Protein AF-A0A545T7F5-F1 (afdb_monomer_lite)

Structure (mmCIF, N/CA/C/O backbone):
data_AF-A0A545T7F5-F1
#
_entry.id   AF-A0A545T7F5-F1
#
loop_
_atom_site.group_PDB
_atom_site.id
_atom_site.type_symbol
_atom_site.label_atom_id
_atom_site.label_alt_id
_atom_site.label_comp_id
_atom_site.label_asym_id
_atom_site.label_entity_id
_atom_site.label_seq_id
_atom_site.pdbx_PDB_ins_code
_atom_site.Cartn_x
_atom_site.Cartn_y
_atom_site.Cartn_z
_atom_site.occupancy
_atom_site.B_iso_or_equiv
_atom_site.auth_seq_id
_atom_site.auth_comp_id
_atom_site.auth_asym_id
_atom_site.auth_atom_id
_atom_site.pdbx_PDB_model_num
ATOM 1 N N . MET A 1 1 ? 15.810 -1.855 -20.086 1.00 59.09 1 MET A N 1
ATOM 2 C CA . MET A 1 1 ? 14.328 -1.907 -20.152 1.00 59.09 1 MET A CA 1
ATOM 3 C C . MET A 1 1 ? 13.848 -0.538 -20.609 1.00 59.09 1 MET A C 1
ATOM 5 O O . MET A 1 1 ? 14.670 0.369 -20.639 1.00 59.09 1 MET A O 1
ATOM 9 N N . ASN A 1 2 ? 12.597 -0.343 -21.033 1.00 73.44 2 ASN A N 1
ATOM 10 C CA . ASN A 1 2 ? 12.091 1.033 -21.113 1.00 73.44 2 ASN A CA 1
ATOM 11 C C . ASN A 1 2 ? 11.737 1.504 -19.690 1.00 73.44 2 ASN A C 1
ATOM 13 O O . ASN A 1 2 ? 11.373 0.679 -18.853 1.00 73.44 2 ASN A O 1
ATOM 17 N N . ARG A 1 3 ? 11.815 2.810 -19.404 1.00 70.38 3 ARG A N 1
ATOM 18 C CA . ARG A 1 3 ? 11.425 3.380 -18.099 1.00 70.38 3 ARG A CA 1
ATOM 19 C C . ARG A 1 3 ? 10.027 2.932 -17.679 1.00 70.38 3 ARG A C 1
ATOM 21 O O . ARG A 1 3 ? 9.822 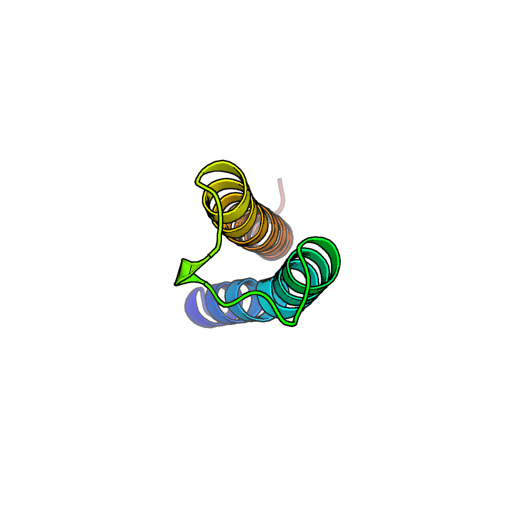2.583 -16.526 1.00 70.38 3 ARG A O 1
ATOM 28 N N . THR A 1 4 ? 9.115 2.836 -18.641 1.00 82.56 4 THR A N 1
ATOM 29 C CA . THR A 1 4 ? 7.747 2.351 -18.428 1.00 82.56 4 THR A CA 1
ATOM 30 C C . THR A 1 4 ? 7.696 0.896 -17.943 1.00 82.56 4 THR A C 1
ATOM 32 O O . THR A 1 4 ? 6.853 0.566 -17.116 1.00 82.56 4 THR A O 1
ATOM 35 N N . ASP A 1 5 ? 8.620 0.033 -18.380 1.00 87.75 5 ASP A N 1
ATOM 36 C CA . ASP A 1 5 ? 8.677 -1.365 -17.925 1.00 87.75 5 ASP A CA 1
ATOM 37 C C . ASP A 1 5 ? 9.192 -1.462 -16.479 1.00 87.75 5 ASP A C 1
ATOM 39 O O . ASP A 1 5 ? 8.757 -2.321 -15.713 1.00 87.75 5 ASP A O 1
ATOM 43 N N . LEU A 1 6 ? 10.134 -0.590 -16.096 1.00 87.44 6 LEU A N 1
ATOM 44 C CA . LEU A 1 6 ? 10.657 -0.524 -14.727 1.00 87.44 6 LEU A CA 1
ATOM 45 C C . LEU A 1 6 ? 9.612 0.032 -13.757 1.00 87.44 6 LEU A C 1
ATOM 47 O O . LEU A 1 6 ? 9.432 -0.514 -12.673 1.00 87.44 6 LEU A O 1
ATOM 51 N N . GLU A 1 7 ? 8.891 1.076 -14.168 1.00 87.81 7 GLU A N 1
ATOM 52 C CA . GLU A 1 7 ? 7.771 1.640 -13.410 1.00 87.81 7 GLU A CA 1
ATOM 53 C C . GLU A 1 7 ? 6.652 0.611 -13.220 1.00 87.81 7 GLU A C 1
ATOM 55 O O . GLU A 1 7 ? 6.121 0.481 -12.119 1.00 87.81 7 GLU A O 1
ATOM 60 N N . GLN A 1 8 ? 6.338 -0.180 -14.252 1.00 91.88 8 GLN A N 1
ATOM 61 C CA . GLN A 1 8 ? 5.352 -1.250 -14.132 1.00 91.88 8 GLN A CA 1
ATOM 62 C C . GLN A 1 8 ? 5.792 -2.329 -13.135 1.00 91.88 8 GLN A C 1
ATOM 64 O O . GLN A 1 8 ? 5.008 -2.726 -12.276 1.00 91.88 8 GLN A O 1
ATOM 69 N N . LYS A 1 9 ? 7.056 -2.759 -13.182 1.00 90.81 9 LYS A N 1
ATOM 70 C CA . LYS A 1 9 ? 7.594 -3.717 -12.205 1.00 90.81 9 LYS A CA 1
ATOM 71 C C . LYS A 1 9 ? 7.565 -3.186 -10.776 1.00 90.81 9 LYS A C 1
ATOM 73 O O . LYS A 1 9 ? 7.230 -3.930 -9.859 1.00 90.81 9 LYS A O 1
ATOM 78 N N . ALA A 1 10 ? 7.905 -1.914 -10.587 1.00 91.38 10 ALA A N 1
ATOM 79 C CA . ALA A 1 10 ? 7.820 -1.267 -9.284 1.00 91.38 10 ALA A CA 1
ATOM 80 C C . ALA A 1 10 ? 6.365 -1.144 -8.799 1.00 91.38 10 ALA A C 1
ATOM 82 O O . ALA A 1 10 ? 6.104 -1.258 -7.609 1.00 91.38 10 ALA A O 1
ATOM 83 N N . ALA A 1 11 ? 5.397 -0.948 -9.697 1.00 92.69 11 ALA A N 1
ATOM 84 C CA . ALA A 1 11 ? 3.982 -0.954 -9.331 1.00 92.69 11 ALA A CA 1
ATOM 85 C C . ALA A 1 11 ? 3.491 -2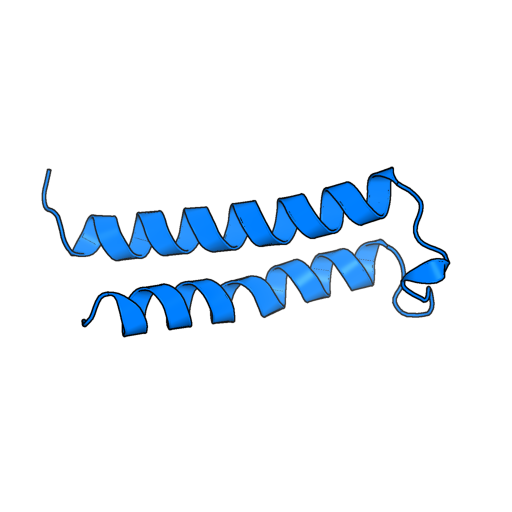.357 -8.931 1.00 92.69 11 ALA A C 1
ATOM 87 O O . ALA A 1 11 ? 2.715 -2.498 -7.989 1.00 92.69 11 ALA A O 1
ATOM 88 N N . GLU A 1 12 ? 3.953 -3.403 -9.618 1.00 94.88 12 GLU A N 1
ATOM 89 C CA . GLU A 1 12 ? 3.601 -4.794 -9.311 1.00 94.88 12 GLU A CA 1
ATOM 90 C C . GLU A 1 12 ? 4.210 -5.274 -7.983 1.00 94.88 12 GLU A C 1
ATOM 92 O O . GLU A 1 12 ? 3.569 -6.038 -7.258 1.00 94.88 12 GLU A O 1
ATOM 97 N N . SER A 1 13 ? 5.409 -4.804 -7.621 1.00 93.38 13 SER A N 1
ATOM 98 C CA . SER A 1 13 ? 6.080 -5.207 -6.376 1.00 93.38 13 SER A CA 1
ATOM 99 C C . SER A 1 13 ? 5.361 -4.735 -5.109 1.00 93.38 13 SER A C 1
ATOM 101 O O . SER A 1 13 ? 5.472 -5.385 -4.071 1.00 93.38 13 SER A O 1
ATOM 103 N N . VAL A 1 14 ? 4.557 -3.673 -5.206 1.00 96.44 14 VAL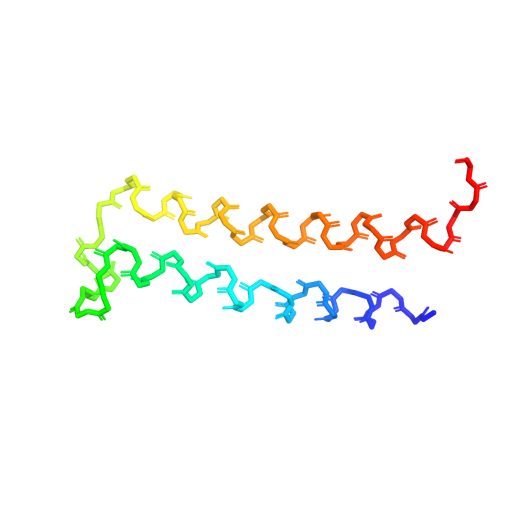 A N 1
ATOM 104 C CA . VAL A 1 14 ? 3.749 -3.127 -4.105 1.00 96.44 14 VAL A CA 1
ATOM 105 C C . VAL A 1 14 ? 2.662 -4.098 -3.631 1.00 96.44 14 VAL A C 1
ATOM 107 O O . VAL A 1 14 ? 2.238 -4.032 -2.476 1.00 96.44 14 VAL A O 1
ATOM 110 N N . LEU A 1 15 ? 2.194 -5.005 -4.495 1.00 95.38 15 LEU A N 1
ATOM 111 C CA . LEU A 1 15 ? 1.018 -5.833 -4.213 1.00 95.38 15 LEU A CA 1
ATOM 112 C C . LEU A 1 15 ? 1.204 -6.750 -2.997 1.00 95.38 15 LEU A C 1
ATOM 114 O O . LEU A 1 15 ? 0.267 -6.912 -2.216 1.00 95.38 15 LEU A O 1
ATOM 118 N N . ALA A 1 16 ? 2.394 -7.330 -2.821 1.00 95.25 16 ALA A N 1
ATOM 119 C CA . ALA A 1 16 ? 2.664 -8.229 -1.700 1.00 95.25 16 ALA A CA 1
ATOM 120 C C . ALA A 1 16 ? 2.751 -7.479 -0.351 1.00 95.25 16 ALA A C 1
ATOM 122 O O . ALA A 1 16 ? 1.971 -7.814 0.540 1.00 95.25 16 ALA A O 1
ATOM 123 N N . PRO A 1 17 ? 3.569 -6.416 -0.196 1.00 95.69 17 PRO A N 1
ATOM 124 C CA . PRO A 1 17 ? 3.584 -5.607 1.027 1.00 95.69 17 PRO A CA 1
ATOM 125 C C . PRO A 1 17 ? 2.222 -5.009 1.376 1.00 95.69 17 PRO A C 1
ATOM 127 O O . PRO A 1 17 ? 1.843 -4.948 2.544 1.00 95.69 17 PRO A O 1
ATOM 130 N N . LEU A 1 18 ? 1.454 -4.596 0.364 1.00 94.44 18 LEU A N 1
ATOM 131 C CA . LEU A 1 18 ? 0.104 -4.093 0.574 1.00 94.44 18 LEU A CA 1
ATOM 132 C C . LEU A 1 18 ? -0.830 -5.182 1.125 1.00 94.44 18 LEU A C 1
ATOM 134 O O . LEU A 1 18 ? -1.608 -4.910 2.039 1.00 94.44 18 LEU A O 1
ATOM 138 N N . ALA A 1 19 ? -0.747 -6.408 0.601 1.00 93.75 19 ALA A N 1
ATOM 139 C CA . ALA A 1 19 ? -1.513 -7.538 1.121 1.00 93.75 19 ALA A CA 1
ATOM 140 C C . ALA A 1 19 ? -1.137 -7.848 2.579 1.00 93.75 19 ALA A C 1
ATOM 142 O O . ALA A 1 19 ? -2.029 -8.004 3.413 1.00 93.75 19 ALA A O 1
ATOM 143 N N . ASP A 1 20 ? 0.157 -7.854 2.905 1.00 96.06 20 ASP A N 1
ATOM 144 C CA . ASP A 1 20 ? 0.646 -8.062 4.272 1.00 96.06 20 ASP A CA 1
ATOM 145 C C . ASP A 1 20 ? 0.137 -6.980 5.234 1.00 96.06 20 ASP A C 1
ATOM 147 O O . ASP A 1 20 ? -0.330 -7.290 6.333 1.00 96.06 20 ASP A O 1
ATOM 151 N N . PHE A 1 21 ? 0.147 -5.715 4.803 1.00 95.44 21 PHE A N 1
ATOM 152 C CA . PHE A 1 21 ? -0.384 -4.604 5.590 1.00 95.44 21 PHE A CA 1
ATOM 153 C C . PHE A 1 21 ? -1.886 -4.761 5.860 1.00 95.44 21 PHE A C 1
ATOM 155 O O . PHE A 1 21 ? -2.332 -4.647 7.003 1.00 95.44 21 PHE A O 1
ATOM 162 N N . VAL A 1 22 ? -2.677 -5.073 4.828 1.00 93.38 22 VAL A N 1
ATOM 163 C CA . VAL A 1 22 ? -4.128 -5.282 4.967 1.00 93.38 22 VAL A CA 1
ATOM 164 C C . VAL A 1 22 ? -4.433 -6.479 5.872 1.00 93.38 22 VAL A C 1
ATOM 166 O O . VAL A 1 22 ? -5.332 -6.396 6.710 1.00 93.38 22 VAL A O 1
ATOM 169 N N . MET A 1 23 ? -3.668 -7.571 5.771 1.00 94.19 23 MET A N 1
ATOM 170 C CA . MET A 1 23 ? -3.800 -8.713 6.683 1.00 94.19 23 MET A CA 1
ATOM 171 C C . MET A 1 23 ? -3.517 -8.325 8.139 1.00 94.19 23 MET A C 1
ATOM 173 O O . MET A 1 23 ? -4.244 -8.766 9.029 1.00 94.19 23 MET A O 1
ATOM 177 N N . ALA A 1 24 ? -2.504 -7.489 8.387 1.00 93.69 24 ALA A N 1
ATOM 178 C CA . ALA A 1 24 ? -2.152 -7.024 9.728 1.00 93.69 24 ALA A CA 1
ATOM 179 C C . ALA A 1 24 ? -3.198 -6.070 10.333 1.00 93.69 24 ALA A C 1
ATOM 181 O O . ALA A 1 24 ? -3.450 -6.121 11.537 1.00 93.69 24 ALA A O 1
ATOM 182 N N . VAL A 1 25 ? -3.819 -5.219 9.509 1.00 91.25 25 VAL A N 1
ATOM 183 C CA . VAL A 1 25 ? -4.921 -4.330 9.923 1.00 91.25 25 VAL A CA 1
ATOM 184 C C . VAL A 1 25 ? -6.214 -5.114 10.182 1.00 91.25 25 VAL A C 1
ATOM 186 O O . VAL A 1 25 ? -6.969 -4.790 11.100 1.00 91.25 25 VAL A O 1
ATOM 189 N N . GLY A 1 26 ? -6.456 -6.162 9.395 1.00 91.56 26 GLY A N 1
ATOM 190 C CA . GLY A 1 26 ? -7.622 -7.033 9.479 1.00 91.56 26 GLY A CA 1
ATOM 191 C C . GLY A 1 26 ? -8.383 -7.061 8.157 1.00 91.56 26 GLY A C 1
ATOM 192 O O . GLY A 1 26 ? -8.957 -6.057 7.740 1.00 91.56 26 GLY A O 1
ATOM 193 N N . MET A 1 27 ? -8.426 -8.232 7.517 1.00 87.38 27 MET A N 1
ATOM 194 C CA . MET A 1 27 ? -9.000 -8.394 6.172 1.00 87.38 27 MET A CA 1
ATOM 195 C C . MET A 1 27 ? -10.504 -8.104 6.092 1.00 87.38 27 MET A C 1
ATOM 197 O O . MET A 1 27 ? -11.001 -7.744 5.029 1.00 87.38 27 MET A O 1
ATOM 201 N N . ASP A 1 28 ? -11.225 -8.252 7.204 1.00 90.81 28 ASP A N 1
ATOM 202 C CA . ASP A 1 28 ? -12.673 -8.016 7.266 1.00 90.81 28 ASP A CA 1
ATOM 203 C C . ASP A 1 28 ? -13.024 -6.529 7.431 1.00 90.81 28 ASP A C 1
ATOM 205 O O . ASP A 1 28 ? -14.191 -6.141 7.352 1.00 90.81 28 ASP A O 1
ATOM 209 N N . LYS A 1 29 ? -12.018 -5.681 7.675 1.00 90.25 29 LYS A N 1
ATOM 210 C CA . LYS A 1 29 ? -12.195 -4.245 7.847 1.00 90.25 29 LYS A CA 1
ATOM 211 C C . LYS A 1 29 ? -12.297 -3.588 6.473 1.00 90.25 29 LYS A C 1
ATOM 213 O O . LYS A 1 29 ? -11.356 -3.628 5.681 1.00 90.25 29 LYS A O 1
ATOM 218 N N . GLY A 1 30 ? -13.435 -2.962 6.180 1.00 91.19 30 GLY A N 1
ATOM 219 C CA . GLY A 1 30 ? -13.593 -2.181 4.956 1.00 91.19 30 GLY A CA 1
ATOM 220 C C . GLY A 1 30 ? -12.759 -0.902 5.011 1.00 91.19 30 GLY A C 1
ATOM 221 O O . GLY A 1 30 ? -12.543 -0.352 6.087 1.00 91.19 30 GLY A O 1
ATOM 222 N N . LEU A 1 31 ? -12.333 -0.370 3.859 1.00 88.50 31 LEU A N 1
ATOM 223 C CA . LEU A 1 31 ? -11.517 0.856 3.797 1.00 88.50 31 LEU A CA 1
ATOM 224 C C . LEU A 1 31 ? -12.169 2.057 4.517 1.00 88.50 31 LEU A C 1
ATOM 226 O O . LEU A 1 31 ? -11.470 2.904 5.063 1.00 88.50 31 LEU A O 1
ATOM 230 N N . GLY A 1 32 ? -13.505 2.123 4.550 1.00 92.94 32 GLY A N 1
ATOM 231 C CA . GLY A 1 32 ? -14.252 3.170 5.259 1.00 92.94 32 GLY A CA 1
ATOM 232 C C . GLY A 1 32 ? -14.133 3.114 6.787 1.00 92.94 32 GLY A C 1
ATOM 233 O O . GLY A 1 32 ? -14.356 4.127 7.444 1.00 92.94 32 GLY A O 1
ATOM 234 N N . ASP A 1 33 ? -13.742 1.965 7.340 1.00 95.94 33 ASP A N 1
ATOM 235 C CA . ASP A 1 33 ? -13.563 1.762 8.779 1.00 95.94 33 ASP A CA 1
ATOM 236 C C . ASP A 1 33 ? -12.119 2.032 9.229 1.00 95.94 33 ASP A C 1
ATOM 238 O O . ASP A 1 33 ? -11.803 1.946 10.420 1.00 95.94 33 ASP A O 1
ATOM 242 N N . TYR A 1 34 ? -11.215 2.335 8.292 1.00 95.88 34 TYR A N 1
ATOM 243 C CA . TYR A 1 34 ? -9.815 2.595 8.602 1.00 95.88 34 TYR A CA 1
ATOM 244 C C . TYR A 1 34 ? -9.698 3.923 9.341 1.00 95.88 34 TYR A C 1
ATOM 246 O O . TYR A 1 34 ? -10.230 4.962 8.947 1.00 95.88 34 TYR A O 1
ATOM 254 N N . SER A 1 35 ? -8.933 3.898 10.420 1.00 96.31 35 SER A N 1
ATOM 255 C CA . SER A 1 35 ? -8.453 5.100 11.070 1.00 96.31 35 SER A CA 1
ATOM 256 C C . SER A 1 35 ? -7.492 5.846 10.147 1.00 96.31 35 SER A C 1
ATOM 258 O O . SER A 1 35 ? -6.858 5.280 9.253 1.00 96.31 35 SER A O 1
ATOM 260 N N . LYS A 1 36 ? -7.308 7.138 10.424 1.00 96.94 36 LYS A N 1
ATOM 261 C CA . LYS A 1 36 ? -6.324 7.962 9.716 1.00 96.94 36 LYS A CA 1
ATOM 262 C C . LYS A 1 36 ? -4.927 7.330 9.725 1.00 96.94 36 LYS A C 1
ATOM 264 O O . LYS A 1 36 ? -4.241 7.384 8.713 1.00 96.94 36 LYS A O 1
ATOM 269 N N . THR A 1 37 ? -4.516 6.740 10.846 1.00 97.31 37 THR A N 1
ATOM 270 C CA . THR A 1 37 ? -3.199 6.105 10.982 1.00 97.31 37 THR A CA 1
ATOM 271 C C . THR A 1 37 ? -3.057 4.894 10.066 1.00 97.31 37 THR A C 1
ATOM 273 O O . THR A 1 37 ? -2.024 4.739 9.427 1.00 97.31 37 THR A O 1
ATOM 276 N N . GLU A 1 38 ? -4.099 4.069 9.948 1.00 96.56 38 GLU A N 1
ATOM 277 C CA . GLU A 1 38 ? -4.089 2.901 9.057 1.00 96.56 38 GLU A CA 1
ATOM 278 C C . GLU A 1 38 ? -4.077 3.318 7.583 1.00 96.56 38 GLU A C 1
ATOM 280 O O . GLU A 1 38 ? -3.348 2.729 6.794 1.00 96.56 38 GLU A O 1
ATOM 285 N N . ILE A 1 39 ? -4.813 4.372 7.212 1.00 96.25 39 ILE A N 1
ATOM 286 C CA . ILE A 1 39 ? -4.755 4.929 5.851 1.00 96.25 39 ILE A CA 1
ATOM 287 C C . ILE A 1 39 ? -3.355 5.451 5.524 1.00 96.25 39 ILE A C 1
ATOM 289 O O .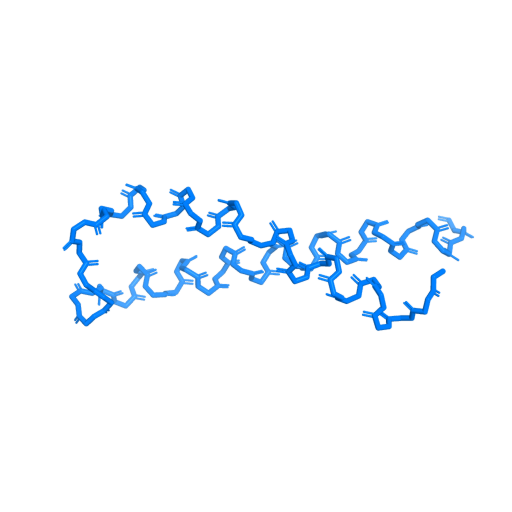 ILE A 1 39 ? -2.842 5.184 4.441 1.00 96.25 39 ILE A O 1
ATOM 293 N N . VAL A 1 40 ? -2.733 6.186 6.449 1.00 97.50 40 VAL A N 1
ATOM 294 C CA . VAL A 1 40 ? -1.368 6.695 6.254 1.00 97.50 40 VAL A CA 1
ATOM 295 C C . VAL A 1 40 ? -0.383 5.537 6.106 1.00 97.50 40 VAL A C 1
ATOM 297 O O . VAL A 1 40 ? 0.375 5.533 5.147 1.00 97.50 40 VAL A O 1
ATOM 300 N N . GLY A 1 41 ? -0.466 4.507 6.954 1.00 96.62 41 GLY A N 1
ATOM 301 C CA . GLY A 1 41 ? 0.395 3.326 6.839 1.00 96.62 41 GLY A CA 1
ATOM 302 C C . GLY A 1 41 ? 0.226 2.567 5.517 1.00 96.62 41 GLY A C 1
ATOM 303 O O . GLY A 1 41 ? 1.203 2.062 4.968 1.00 96.62 41 GLY A O 1
ATOM 304 N N . LEU A 1 42 ? -0.989 2.535 4.962 1.00 95.06 42 LEU A N 1
ATOM 305 C CA . LEU A 1 42 ? -1.269 1.930 3.658 1.00 95.06 42 LEU A CA 1
ATOM 306 C C . LEU A 1 42 ? -0.571 2.712 2.535 1.00 95.06 42 LEU A C 1
ATOM 308 O O . LEU A 1 42 ? 0.083 2.121 1.677 1.00 95.06 42 LEU A O 1
ATOM 312 N N . VAL A 1 43 ? -0.656 4.045 2.575 1.00 96.19 43 VAL A N 1
ATOM 313 C CA . VAL A 1 43 ? 0.051 4.931 1.637 1.00 96.19 43 VAL A CA 1
ATOM 314 C C . VAL A 1 43 ? 1.566 4.787 1.779 1.00 96.19 43 VAL A C 1
ATOM 316 O O . VAL A 1 43 ? 2.248 4.635 0.768 1.00 96.19 43 VAL A O 1
ATOM 319 N N . ASP A 1 44 ? 2.085 4.786 3.006 1.00 97.25 44 ASP A N 1
ATOM 320 C CA . ASP A 1 44 ? 3.519 4.654 3.274 1.00 97.25 44 ASP A CA 1
ATOM 321 C C . ASP A 1 44 ? 4.051 3.314 2.751 1.00 97.25 44 ASP A C 1
ATOM 323 O O . ASP A 1 44 ? 5.039 3.296 2.023 1.00 97.25 44 ASP A O 1
ATOM 327 N N . THR A 1 45 ? 3.338 2.210 2.997 1.00 96.56 45 THR A N 1
ATOM 328 C CA . THR A 1 45 ? 3.699 0.872 2.489 1.00 96.56 45 THR A CA 1
ATOM 329 C C . THR A 1 45 ? 3.827 0.859 0.964 1.00 96.56 45 THR A C 1
ATOM 331 O O . THR A 1 45 ? 4.788 0.316 0.413 1.00 96.56 45 THR A O 1
ATOM 334 N N . VAL A 1 46 ? 2.873 1.485 0.266 1.00 96.00 46 VAL A N 1
ATOM 335 C CA . VAL A 1 46 ? 2.890 1.597 -1.198 1.00 96.00 46 VAL A CA 1
ATOM 336 C C . VAL A 1 46 ? 4.082 2.426 -1.669 1.00 96.00 46 VAL A C 1
ATOM 338 O O . VAL A 1 46 ? 4.816 2.002 -2.561 1.00 96.00 46 VAL A O 1
ATOM 341 N N . LEU A 1 47 ? 4.286 3.604 -1.077 1.00 95.88 47 LEU A N 1
ATOM 342 C CA . LEU A 1 47 ? 5.345 4.52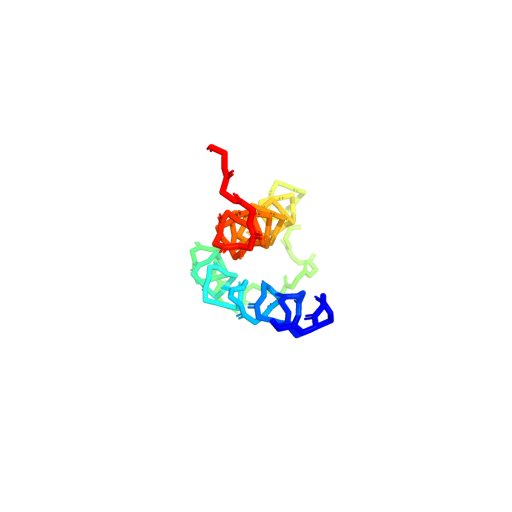0 -1.490 1.00 95.88 47 LEU A CA 1
ATOM 343 C C . LEU A 1 47 ? 6.736 3.957 -1.199 1.00 95.88 47 LEU A C 1
ATOM 345 O O . LEU A 1 47 ? 7.626 4.105 -2.035 1.00 95.88 47 LEU A O 1
ATOM 349 N N . GLU A 1 48 ? 6.937 3.322 -0.049 1.00 95.88 48 GLU A N 1
ATOM 350 C CA . GLU A 1 48 ? 8.217 2.719 0.318 1.00 95.88 48 GLU A CA 1
ATOM 351 C C . GLU A 1 48 ? 8.570 1.569 -0.621 1.00 95.88 48 GLU A C 1
ATOM 353 O O . GLU A 1 48 ? 9.652 1.583 -1.209 1.00 95.88 48 GLU A O 1
ATOM 358 N N . SER A 1 49 ? 7.651 0.623 -0.832 1.00 95.62 49 SER A N 1
ATOM 359 C CA . SER A 1 49 ? 7.894 -0.529 -1.706 1.00 95.62 49 SER A CA 1
ATOM 360 C C . SER A 1 49 ? 8.137 -0.108 -3.157 1.00 95.62 49 SER A C 1
ATOM 362 O O . SER A 1 49 ? 9.099 -0.569 -3.780 1.00 95.62 49 SER A O 1
ATOM 364 N N . TYR A 1 50 ? 7.331 0.825 -3.675 1.00 94.31 50 TYR A N 1
ATOM 365 C CA . TYR A 1 50 ? 7.500 1.353 -5.025 1.00 94.31 50 TYR A CA 1
ATOM 366 C C . TYR A 1 50 ? 8.861 2.035 -5.190 1.00 94.31 50 TYR A C 1
ATOM 368 O O . TYR A 1 50 ? 9.619 1.690 -6.097 1.00 94.31 50 TYR A O 1
ATOM 376 N N . HIS A 1 51 ? 9.207 2.979 -4.306 1.00 93.06 51 HIS A N 1
ATOM 377 C CA . HIS A 1 51 ? 10.457 3.729 -4.425 1.00 93.06 51 HIS A CA 1
ATOM 378 C C . HIS A 1 51 ? 11.691 2.859 -4.194 1.00 93.06 51 HIS A C 1
ATOM 380 O O . HIS A 1 51 ? 12.666 3.028 -4.922 1.00 93.06 51 HIS A O 1
ATOM 386 N N . GLN A 1 52 ? 11.663 1.927 -3.234 1.00 94.25 52 GLN A N 1
ATOM 387 C CA . GLN A 1 52 ? 12.767 0.986 -3.022 1.00 94.25 52 GLN A CA 1
ATOM 388 C C . GLN A 1 52 ? 12.990 0.126 -4.264 1.00 94.25 52 GLN A C 1
ATOM 390 O O . GLN A 1 52 ? 14.102 0.093 -4.787 1.00 94.25 52 GLN A O 1
ATOM 395 N N . THR A 1 53 ? 11.923 -0.479 -4.794 1.00 92.56 53 THR A N 1
ATOM 396 C CA . THR A 1 53 ? 12.008 -1.313 -6.001 1.00 92.56 53 THR A CA 1
ATOM 397 C C . THR A 1 53 ? 12.531 -0.510 -7.184 1.00 92.56 53 THR A C 1
ATOM 399 O O . THR A 1 53 ? 13.435 -0.941 -7.893 1.00 92.56 53 THR A O 1
ATOM 402 N N . LEU A 1 54 ? 11.994 0.691 -7.396 1.00 90.81 54 LEU A N 1
ATOM 403 C CA . LEU A 1 54 ? 12.404 1.547 -8.498 1.00 90.81 54 LEU A CA 1
ATOM 404 C C . LEU A 1 54 ? 13.873 1.984 -8.350 1.00 90.81 54 LEU A C 1
ATOM 406 O O . LEU A 1 54 ? 14.619 1.972 -9.326 1.00 90.81 54 LEU A O 1
ATOM 410 N N . GLN A 1 55 ? 14.315 2.321 -7.135 1.00 89.69 55 GLN A N 1
ATOM 411 C CA . GLN A 1 55 ? 15.708 2.668 -6.851 1.00 89.69 55 GLN A CA 1
ATOM 412 C C . GLN A 1 55 ? 16.657 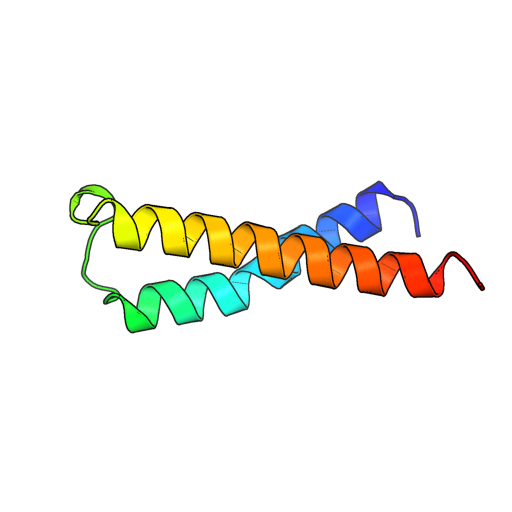1.489 -7.101 1.00 89.69 55 GLN A C 1
ATOM 414 O O . GLN A 1 55 ? 17.748 1.695 -7.629 1.00 89.69 55 GLN A O 1
ATOM 419 N N . GLU A 1 56 ? 16.263 0.269 -6.742 1.00 89.38 56 GLU A N 1
ATOM 420 C CA . GLU A 1 56 ? 17.028 -0.949 -7.027 1.00 89.38 56 GLU A CA 1
ATOM 421 C C . GLU A 1 56 ? 17.113 -1.221 -8.530 1.00 89.38 56 GLU A C 1
ATOM 423 O O . GLU A 1 56 ? 18.207 -1.392 -9.060 1.00 89.38 56 GLU A O 1
ATOM 428 N N . LEU A 1 57 ? 15.987 -1.146 -9.239 1.00 87.19 57 LEU A N 1
ATOM 429 C CA . LEU A 1 57 ? 15.937 -1.341 -10.687 1.00 87.19 57 LEU A CA 1
ATOM 430 C C . LEU A 1 57 ? 16.782 -0.310 -11.454 1.00 87.19 57 LEU A C 1
ATOM 432 O O . LEU A 1 57 ? 17.410 -0.652 -12.454 1.00 87.19 57 LEU A O 1
ATOM 436 N N . TYR A 1 58 ? 16.826 0.945 -10.994 1.00 83.31 58 TYR A N 1
ATOM 437 C CA . TYR A 1 58 ? 17.664 1.981 -11.607 1.00 83.31 58 TYR A CA 1
ATOM 438 C C . TYR A 1 58 ? 19.143 1.899 -11.210 1.00 83.31 58 TYR A C 1
ATOM 440 O O . TYR A 1 58 ? 19.981 2.352 -11.992 1.00 83.31 58 TYR A O 1
ATOM 448 N N . LYS A 1 59 ? 19.498 1.321 -10.050 1.00 76.56 59 LYS A N 1
ATOM 449 C CA . LYS A 1 59 ? 20.908 1.055 -9.695 1.00 76.56 59 LYS A CA 1
ATOM 450 C C . LYS A 1 59 ? 21.581 0.143 -10.719 1.00 76.56 59 LYS A C 1
ATOM 452 O O . LYS A 1 59 ? 22.752 0.340 -11.022 1.00 76.56 59 LYS A O 1
ATOM 457 N N . ASP A 1 60 ? 20.834 -0.799 -11.286 1.00 65.31 60 ASP A N 1
ATOM 458 C CA . ASP A 1 60 ? 21.343 -1.698 -12.323 1.00 65.31 60 ASP A CA 1
ATOM 459 C C . ASP A 1 60 ? 21.492 -1.012 -13.698 1.00 65.31 60 ASP A C 1
ATOM 461 O O . ASP A 1 60 ? 22.269 -1.473 -14.535 1.00 65.31 60 ASP A O 1
ATOM 465 N N . GLU A 1 61 ? 20.786 0.101 -13.949 1.00 64.69 61 GLU A N 1
ATOM 466 C CA . GLU A 1 61 ? 20.914 0.877 -15.195 1.00 64.69 61 GLU A CA 1
ATOM 467 C C . GLU A 1 61 ? 21.990 1.973 -15.128 1.00 64.69 61 GLU A C 1
ATOM 469 O O . GLU A 1 61 ? 22.414 2.471 -16.175 1.00 64.69 61 GLU A O 1
ATOM 474 N N . VAL A 1 62 ? 22.465 2.350 -13.934 1.00 56.22 62 VAL A N 1
ATOM 475 C CA . VAL A 1 62 ? 23.451 3.424 -13.779 1.00 56.22 62 VAL A CA 1
ATOM 476 C C . VAL A 1 62 ? 24.617 2.993 -12.876 1.00 56.22 62 VAL A C 1
ATOM 478 O O . VAL A 1 62 ? 24.472 2.986 -11.654 1.00 56.22 62 VAL A O 1
ATOM 481 N N . PRO A 1 63 ? 25.795 2.669 -13.450 1.00 49.62 63 PRO A N 1
ATOM 482 C CA . PRO A 1 63 ? 26.965 2.274 -12.681 1.00 49.62 63 PRO A CA 1
ATOM 483 C C . PRO A 1 63 ? 27.624 3.521 -12.087 1.00 49.62 63 PRO A C 1
ATOM 485 O O . PRO A 1 63 ? 28.342 4.230 -12.794 1.00 49.62 63 PRO A O 1
ATOM 488 N N . PHE A 1 64 ? 27.400 3.786 -10.803 1.00 45.38 64 PHE A N 1
ATOM 489 C CA . PHE A 1 64 ? 28.239 4.697 -10.023 1.00 45.38 64 PHE A CA 1
ATOM 490 C C . PHE A 1 64 ? 28.652 4.036 -8.711 1.00 45.38 64 PHE A C 1
ATOM 492 O O . PHE A 1 64 ? 27.747 3.665 -7.929 1.00 45.38 64 PHE A O 1
#

pLDDT: mean 88.77, std 11.81, range [45.38, 97.5]

Radius of gyration: 14.38 Å; chains: 1; bounding box: 42×17×32 Å

Foldseek 3Di:
DPLVVQLVVLQVQLPVLLVVLCVVVPVVDDPVNDDPVSVVVSVVSSVVSSVVSSVVVVCVVDPD

InterPro domains:
  IPR045422 Protein of unknown function DUF6511 [PF20121] (2-64)

Sequence (64 aa):
MNRTDLEQKAAESVLAPLADFVMAVGMDKGLGDYSKTEIVGLVDTVLESYHQTLQELYKDEVPF

Organism: NCBI:txid1712262

Secondary structure (DSSP, 8-state):
--HHHHHHHHHHHTHHHHHHHHHHH-TTS-GGG--HHHHHHHHHHHHHHHHHHHHHHHHTTS--